Protein AF-A0A1J5LH76-F1 (afdb_monomer)

Solvent-accessible surface area (backbone atoms only — not comparable to full-atom values): 4214 Å² total; per-residue (Å²): 130,61,72,71,55,54,56,50,51,53,50,52,57,61,68,68,47,86,76,71,70,95,42,77,62,56,53,58,46,37,74,32,88,80,14,47,65,54,40,52,54,49,52,52,48,51,53,53,63,58,46,50,62,54,51,51,50,52,50,51,53,49,52,52,53,50,52,58,63,70,78,104

pLDDT: mean 81.63, std 14.23, range [46.53, 98.06]

Sequence (72 aa):
MNSKYWLLVIFLLFIALPAEAQCAMCRAVLESEEGNSTAEGVNDGIVYLMAVPYILIGGITYWIYRSFKTTK

Secondary structure (DSSP, 8-state):
--HHHHHHHHHHHHHTS----S-HHHHHHHTSTTHHHHHHHHHHHHHHHHHHHHHHHHHHHHHHHHHHHHH-

Radius of gyration: 21.58 Å; Cα contacts (8 Å, |Δi|>4): 10; chains: 1; bounding box: 43×42×49 Å

Structure (mmCIF, N/CA/C/O backbone):
data_AF-A0A1J5LH76-F1
#
_entry.id   AF-A0A1J5LH76-F1
#
loop_
_atom_site.group_PDB
_atom_site.id
_atom_site.type_symbol
_atom_site.label_atom_id
_atom_site.label_alt_id
_atom_site.label_comp_id
_atom_site.label_asym_id
_atom_site.label_entity_id
_atom_site.label_seq_id
_atom_site.pdbx_PDB_ins_code
_atom_site.Cartn_x
_atom_site.Cartn_y
_atom_site.Cartn_z
_atom_site.occupancy
_atom_site.B_iso_or_equiv
_atom_site.auth_seq_id
_atom_site.auth_comp_id
_atom_site.auth_asym_id
_atom_site.auth_atom_id
_atom_site.pdbx_PDB_model_num
ATOM 1 N N . MET A 1 1 ? 8.246 31.791 15.886 1.00 59.91 1 MET A N 1
ATOM 2 C CA . MET A 1 1 ? 8.125 30.316 15.974 1.00 59.91 1 MET A CA 1
ATOM 3 C C . MET A 1 1 ? 9.262 29.787 16.829 1.00 59.91 1 MET A C 1
ATOM 5 O O . MET A 1 1 ? 10.409 30.021 16.475 1.00 59.91 1 MET A O 1
ATOM 9 N N . ASN A 1 2 ? 8.969 29.126 17.955 1.00 79.75 2 ASN A N 1
ATOM 10 C CA . ASN A 1 2 ? 10.012 28.491 18.774 1.00 79.75 2 ASN A CA 1
ATOM 11 C C . ASN A 1 2 ? 10.845 27.517 17.925 1.00 79.75 2 ASN A C 1
ATOM 13 O O . ASN A 1 2 ? 10.294 26.858 17.045 1.00 79.75 2 ASN A O 1
ATOM 17 N N . SER A 1 3 ? 12.139 27.385 18.237 1.00 82.12 3 SER A N 1
ATOM 18 C CA . SER A 1 3 ? 13.109 26.526 17.524 1.00 82.12 3 SER A CA 1
ATOM 19 C C . SER A 1 3 ? 12.592 25.096 17.246 1.00 82.12 3 SER A C 1
ATOM 21 O O . SER A 1 3 ? 12.811 24.532 16.179 1.00 82.12 3 SER A O 1
ATOM 23 N N . LYS A 1 4 ? 11.763 24.559 18.150 1.00 82.19 4 LYS A N 1
ATOM 24 C CA . LYS A 1 4 ? 11.091 23.251 18.036 1.00 82.19 4 LYS A CA 1
ATOM 25 C C . LYS A 1 4 ? 10.189 23.125 16.797 1.00 82.19 4 LYS A C 1
ATOM 27 O O . LYS A 1 4 ? 10.163 22.084 16.153 1.00 82.19 4 LYS A O 1
ATOM 32 N N . TYR A 1 5 ? 9.454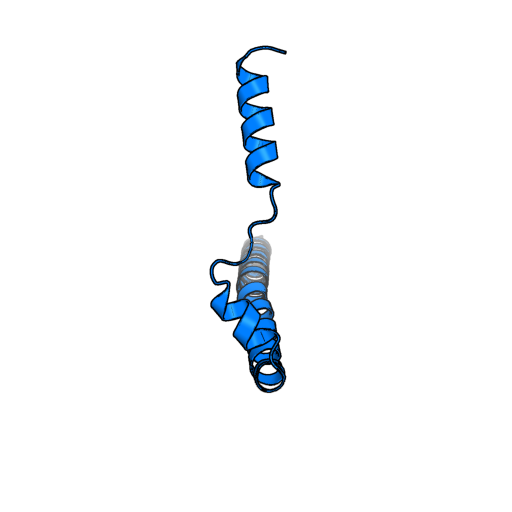 24.187 16.463 1.00 90.56 5 TYR A N 1
ATOM 33 C CA . TYR A 1 5 ? 8.550 24.204 15.311 1.00 90.56 5 TYR A CA 1
ATOM 34 C C . TYR A 1 5 ? 9.314 24.325 13.997 1.00 90.56 5 TYR A C 1
ATOM 36 O O . TYR A 1 5 ? 8.883 23.772 12.996 1.00 90.56 5 TYR A O 1
ATOM 44 N N . TRP A 1 6 ? 10.466 24.997 14.009 1.00 92.44 6 TRP A N 1
ATOM 45 C CA . TRP A 1 6 ? 11.348 25.056 12.847 1.00 92.44 6 TRP A CA 1
ATOM 46 C C . TRP A 1 6 ? 11.889 23.674 12.476 1.00 92.44 6 TRP A C 1
ATOM 48 O O . TRP A 1 6 ? 11.818 23.293 11.313 1.00 92.44 6 TRP A O 1
ATOM 58 N N . LEU A 1 7 ? 12.335 22.890 13.462 1.00 92.31 7 LEU A N 1
ATOM 59 C CA . LEU A 1 7 ? 12.766 21.505 13.237 1.00 92.31 7 LEU A CA 1
ATOM 60 C C . LEU A 1 7 ? 11.636 20.626 12.685 1.00 92.31 7 LEU A C 1
ATOM 62 O O . LEU A 1 7 ? 11.855 19.846 11.763 1.00 92.31 7 LEU A O 1
ATOM 66 N N . LEU A 1 8 ? 10.419 20.785 13.210 1.00 93.75 8 LEU A N 1
ATOM 67 C CA . LEU A 1 8 ? 9.247 20.034 12.757 1.00 93.75 8 LEU A CA 1
ATOM 68 C C . LEU A 1 8 ? 8.846 20.395 11.319 1.00 93.75 8 LEU A C 1
ATOM 70 O O . LEU A 1 8 ? 8.547 19.509 10.525 1.00 93.75 8 LEU A O 1
ATOM 74 N N . VAL A 1 9 ? 8.889 21.680 10.960 1.00 93.88 9 VAL A N 1
ATOM 75 C CA . VAL A 1 9 ? 8.618 22.145 9.591 1.00 93.88 9 VAL A CA 1
ATOM 76 C C . VAL A 1 9 ? 9.659 21.602 8.609 1.00 93.88 9 VAL A C 1
ATOM 78 O O . VAL A 1 9 ? 9.289 21.116 7.545 1.00 93.88 9 VAL A O 1
ATOM 81 N N . ILE A 1 10 ? 10.944 21.616 8.975 1.00 93.19 10 ILE A N 1
ATOM 82 C CA . ILE A 1 10 ? 12.024 21.056 8.147 1.00 93.19 10 ILE A CA 1
ATOM 83 C C . ILE A 1 10 ? 11.830 19.549 7.940 1.00 93.19 10 ILE A C 1
ATOM 85 O O . ILE A 1 10 ? 11.967 19.057 6.823 1.00 93.19 10 ILE A O 1
ATOM 89 N N . PHE A 1 11 ? 11.463 18.819 8.993 1.00 92.44 11 PHE A N 1
ATOM 90 C CA . PHE A 1 11 ? 11.199 17.385 8.913 1.00 92.44 11 PHE A CA 1
ATOM 91 C C . PHE A 1 11 ? 10.015 17.058 7.991 1.00 92.44 11 PHE A C 1
ATOM 93 O O . PHE A 1 11 ? 10.119 16.175 7.144 1.00 92.44 11 PHE A O 1
ATOM 100 N N . LEU A 1 12 ? 8.912 17.805 8.099 1.00 92.00 12 LEU A N 1
ATOM 101 C CA . LEU A 1 12 ? 7.744 17.624 7.231 1.00 92.00 12 LEU A CA 1
ATOM 102 C C . LEU A 1 12 ? 8.053 17.938 5.763 1.00 92.00 12 LEU A C 1
ATOM 104 O O . LEU A 1 12 ? 7.605 17.210 4.880 1.00 92.00 12 LEU A O 1
ATOM 108 N N . LEU A 1 13 ? 8.849 18.977 5.499 1.00 90.06 13 LEU A N 1
ATOM 109 C CA . LEU A 1 13 ? 9.30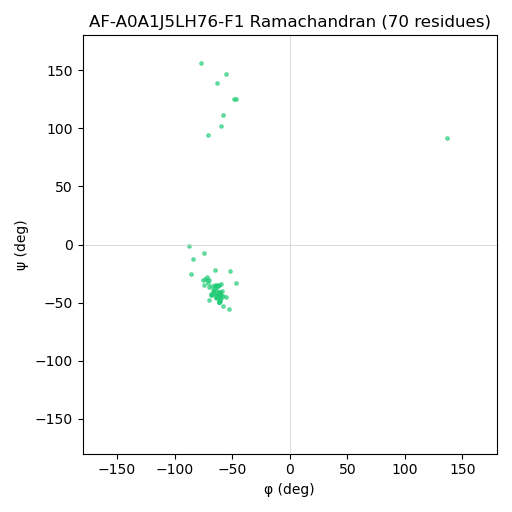9 19.301 4.147 1.00 90.06 13 LEU A CA 1
ATOM 110 C C . LEU A 1 13 ? 10.186 18.190 3.557 1.00 90.06 13 LEU A C 1
ATOM 112 O 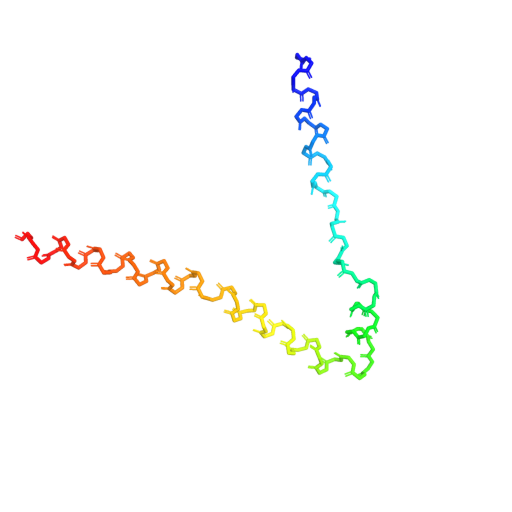O . LEU A 1 13 ? 10.100 17.926 2.363 1.00 90.06 13 LEU A O 1
ATOM 116 N N . PHE A 1 14 ? 10.991 17.517 4.382 1.00 86.38 14 PHE A N 1
ATOM 117 C CA . PHE A 1 14 ? 11.849 16.417 3.943 1.00 86.38 14 PHE A CA 1
ATOM 118 C C . PHE A 1 14 ? 11.053 15.155 3.575 1.00 86.38 14 PHE A C 1
ATOM 120 O O . PHE A 1 14 ? 11.395 14.476 2.613 1.00 86.38 14 PHE A O 1
ATOM 127 N N . ILE A 1 15 ? 9.965 14.858 4.296 1.00 83.31 15 ILE A N 1
ATOM 128 C CA . ILE A 1 15 ? 9.071 13.720 3.998 1.00 83.31 15 ILE A CA 1
ATOM 129 C C . ILE A 1 15 ? 8.202 13.987 2.764 1.00 83.31 15 ILE A C 1
ATOM 131 O O . ILE A 1 15 ? 7.828 13.055 2.060 1.00 83.31 15 ILE A O 1
ATOM 135 N N . ALA A 1 16 ? 7.871 15.251 2.496 1.00 79.81 16 ALA A N 1
ATOM 136 C CA . ALA A 1 16 ? 7.061 15.642 1.345 1.00 79.81 16 ALA A CA 1
ATOM 137 C C . ALA A 1 16 ? 7.821 15.588 0.008 1.00 79.81 16 ALA A C 1
ATOM 139 O O . ALA A 1 16 ? 7.209 15.780 -1.045 1.00 79.81 16 ALA A O 1
ATOM 140 N N . LEU A 1 17 ? 9.137 15.354 0.030 1.00 77.38 17 LEU A N 1
ATOM 141 C CA . LEU A 1 17 ? 9.899 15.129 -1.192 1.00 77.38 17 LEU A CA 1
ATOM 142 C C . LEU A 1 17 ? 9.397 13.849 -1.874 1.00 77.38 17 LEU A C 1
ATOM 144 O O . LEU A 1 17 ? 9.145 12.859 -1.183 1.00 77.38 17 LEU A O 1
ATOM 148 N N . PRO A 1 18 ? 9.258 13.841 -3.212 1.00 60.88 18 PRO A N 1
ATOM 149 C CA . PRO A 1 18 ? 8.912 12.627 -3.930 1.00 60.88 18 PRO A CA 1
ATOM 150 C C . PRO A 1 18 ? 9.982 11.578 -3.630 1.00 60.88 18 PRO A C 1
ATOM 152 O O . PRO A 1 18 ? 11.144 11.715 -4.014 1.00 60.88 18 PRO A O 1
ATOM 155 N N . ALA A 1 19 ? 9.594 10.541 -2.893 1.00 65.44 19 ALA A N 1
ATOM 156 C CA . ALA A 1 19 ? 10.409 9.355 -2.752 1.00 65.44 19 ALA A CA 1
ATOM 157 C C . ALA A 1 19 ? 10.358 8.637 -4.102 1.00 65.44 19 ALA A C 1
ATOM 159 O O . ALA A 1 19 ? 9.411 7.902 -4.384 1.00 65.44 19 ALA A O 1
ATOM 160 N N . GLU A 1 20 ? 11.347 8.904 -4.958 1.00 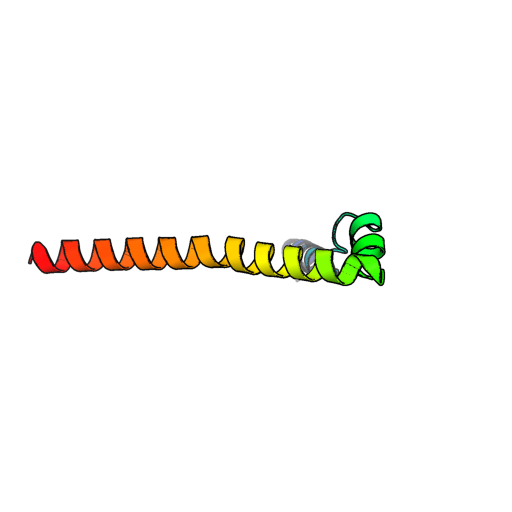57.12 20 GLU A N 1
ATOM 161 C CA . GLU A 1 20 ? 11.605 8.081 -6.137 1.00 57.12 20 GLU A CA 1
ATOM 162 C C . GLU A 1 20 ? 11.626 6.625 -5.665 1.00 57.12 20 GLU A C 1
ATOM 164 O O . GLU A 1 20 ? 12.336 6.296 -4.706 1.00 57.12 20 GLU A O 1
ATOM 169 N N . ALA A 1 21 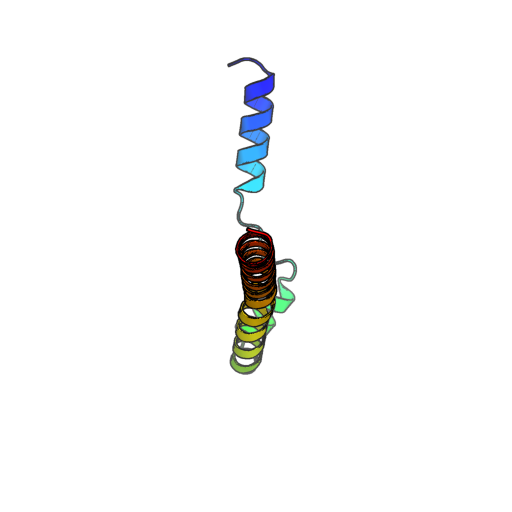? 10.806 5.768 -6.283 1.00 54.72 21 ALA A N 1
ATOM 170 C CA . ALA A 1 21 ? 10.804 4.346 -5.975 1.00 54.72 21 ALA A CA 1
ATOM 171 C C . ALA A 1 21 ? 12.260 3.871 -5.944 1.00 54.72 21 ALA A C 1
ATOM 173 O O . ALA A 1 21 ? 13.019 4.121 -6.887 1.00 54.72 21 ALA A O 1
ATOM 174 N N . GLN A 1 22 ? 12.678 3.245 -4.839 1.00 46.53 22 GLN A N 1
ATOM 175 C CA . GLN A 1 22 ? 14.004 2.650 -4.771 1.00 46.53 22 GLN A CA 1
ATOM 176 C C . GLN A 1 22 ? 14.073 1.602 -5.870 1.00 46.53 22 GLN A C 1
ATOM 178 O O . GLN A 1 22 ? 13.466 0.545 -5.743 1.00 46.53 22 GLN A O 1
ATOM 183 N N . CYS A 1 23 ? 14.747 1.990 -6.951 1.00 61.91 23 CYS A N 1
ATOM 184 C CA . CYS A 1 23 ? 15.242 1.249 -8.102 1.00 61.91 23 CYS A CA 1
ATOM 185 C C . CYS A 1 23 ? 14.934 2.054 -9.372 1.00 61.91 23 CYS A C 1
ATOM 187 O O . CYS A 1 23 ? 13.926 1.836 -10.042 1.00 61.91 23 CYS A O 1
ATOM 189 N N . ALA A 1 24 ? 15.887 2.898 -9.780 1.00 57.25 24 ALA A N 1
ATOM 190 C CA . ALA A 1 24 ? 15.977 3.373 -11.164 1.00 57.25 24 ALA A CA 1
ATOM 191 C C . ALA A 1 24 ? 15.974 2.197 -12.174 1.00 57.25 24 ALA A C 1
ATOM 193 O O . ALA A 1 24 ? 15.552 2.362 -13.314 1.00 57.25 24 ALA A O 1
ATOM 194 N N . MET A 1 25 ? 16.360 0.989 -11.730 1.00 53.69 25 MET A N 1
ATOM 195 C CA . MET A 1 25 ? 16.190 -0.262 -12.478 1.00 53.69 25 MET A CA 1
ATOM 196 C C . MET A 1 25 ? 14.732 -0.714 -12.635 1.00 53.69 25 MET A C 1
ATOM 198 O O . MET A 1 25 ? 14.359 -1.120 -13.730 1.00 53.69 25 MET A O 1
ATOM 202 N N . CYS A 1 26 ? 13.897 -0.640 -11.590 1.00 65.81 26 CYS A N 1
ATOM 203 C CA . CYS A 1 26 ? 12.500 -1.078 -11.680 1.00 65.81 26 CYS A CA 1
ATOM 204 C C . CYS A 1 26 ? 11.729 -0.182 -12.646 1.00 65.81 26 CYS A C 1
ATOM 206 O O . CYS A 1 26 ? 10.973 -0.681 -13.465 1.00 65.81 26 CYS A O 1
ATOM 208 N N . ARG A 1 27 ? 11.982 1.129 -12.620 1.00 63.84 27 ARG A N 1
ATOM 209 C CA . ARG A 1 27 ? 11.349 2.064 -13.552 1.00 63.84 27 ARG A CA 1
ATOM 210 C C . ARG A 1 27 ? 11.744 1.798 -15.010 1.00 63.84 27 ARG A C 1
ATOM 212 O O . ARG A 1 27 ? 10.867 1.706 -15.854 1.00 63.84 27 ARG A O 1
ATOM 219 N N . ALA A 1 28 ? 13.033 1.590 -15.290 1.00 64.12 28 ALA A N 1
ATOM 220 C CA . ALA A 1 28 ? 13.511 1.294 -16.644 1.00 64.12 28 ALA A CA 1
ATOM 221 C C . ALA A 1 28 ? 12.966 -0.033 -17.206 1.00 64.12 28 ALA A C 1
ATOM 223 O O . ALA A 1 28 ? 12.682 -0.120 -18.398 1.00 64.12 28 ALA A O 1
ATOM 224 N N . VAL A 1 29 ? 12.798 -1.056 -16.359 1.00 64.69 29 VAL A N 1
ATOM 225 C CA . VAL A 1 29 ? 12.168 -2.322 -16.762 1.00 64.69 29 VAL A CA 1
ATOM 226 C C . VAL A 1 29 ? 10.677 -2.125 -16.998 1.00 64.69 29 VAL A C 1
ATOM 228 O O . VAL A 1 29 ? 10.197 -2.549 -18.039 1.00 64.69 29 VAL A O 1
ATOM 231 N N . LEU A 1 30 ? 9.956 -1.462 -16.089 1.00 65.62 30 LEU A N 1
ATOM 232 C CA . LEU A 1 30 ? 8.502 -1.287 -16.180 1.00 65.62 30 LEU A CA 1
ATOM 233 C C . LEU A 1 30 ? 8.057 -0.338 -17.306 1.00 65.62 30 LEU A C 1
ATOM 235 O O . LEU A 1 30 ? 6.979 -0.531 -17.856 1.00 65.62 30 LEU A O 1
ATOM 239 N N . GLU A 1 31 ? 8.870 0.660 -17.665 1.00 69.19 31 GLU A N 1
ATOM 240 C CA . GLU A 1 31 ? 8.586 1.608 -18.758 1.00 69.19 31 GLU A CA 1
ATOM 241 C C . GLU A 1 31 ? 9.061 1.107 -20.142 1.00 69.19 31 GLU A C 1
ATOM 243 O O . GLU A 1 31 ? 8.861 1.792 -21.146 1.00 69.19 31 GLU A O 1
ATOM 248 N N . SER A 1 32 ? 9.680 -0.077 -20.227 1.00 74.25 32 SER A N 1
ATOM 249 C CA . SER A 1 32 ? 10.029 -0.714 -21.508 1.00 74.25 32 SER A CA 1
ATOM 250 C C . SER A 1 32 ? 8.802 -1.367 -22.171 1.00 74.25 32 SER A C 1
ATOM 252 O O . SER A 1 32 ? 7.853 -1.740 -21.486 1.00 74.25 32 SER A O 1
ATOM 254 N N . GLU A 1 33 ? 8.805 -1.554 -23.499 1.00 66.12 33 GLU A N 1
ATOM 255 C CA . GLU A 1 33 ? 7.687 -2.219 -24.205 1.00 66.12 33 GLU A CA 1
ATOM 256 C C . GLU A 1 33 ? 7.442 -3.661 -23.708 1.00 66.12 33 GLU A C 1
ATOM 258 O O . GLU A 1 33 ? 6.297 -4.096 -23.600 1.00 66.12 33 GLU A O 1
ATOM 263 N N . GLU A 1 34 ? 8.502 -4.379 -23.323 1.00 67.00 34 GLU A N 1
ATOM 264 C CA . GLU A 1 34 ? 8.437 -5.698 -22.667 1.00 67.00 34 GLU A CA 1
ATOM 265 C C . GLU A 1 34 ? 7.926 -5.592 -21.211 1.00 67.00 34 GLU A C 1
ATOM 267 O O . GLU A 1 34 ? 7.226 -6.469 -20.692 1.00 67.00 34 GLU A O 1
ATOM 272 N N . GLY A 1 35 ? 8.220 -4.456 -20.579 1.00 68.56 35 GLY A N 1
ATOM 273 C CA . GLY A 1 35 ? 7.856 -4.062 -19.225 1.00 68.56 35 GLY A CA 1
ATOM 274 C C . GLY A 1 35 ? 6.378 -3.867 -18.959 1.00 68.56 35 GLY A C 1
ATOM 275 O O . GLY A 1 35 ? 5.972 -3.985 -17.806 1.00 68.56 35 GLY A O 1
ATOM 276 N N . ASN A 1 36 ? 5.564 -3.625 -19.988 1.00 73.00 36 ASN A N 1
ATOM 277 C CA . ASN A 1 36 ? 4.141 -3.331 -19.816 1.00 73.00 36 ASN A CA 1
ATOM 278 C C . ASN A 1 36 ? 3.387 -4.490 -19.131 1.00 73.00 36 ASN A C 1
ATOM 280 O O . ASN A 1 36 ? 2.613 -4.277 -18.202 1.00 73.00 36 ASN A O 1
ATOM 284 N N . SER A 1 37 ? 3.700 -5.733 -19.512 1.00 77.81 37 SER A N 1
ATOM 285 C CA . SER A 1 37 ? 3.154 -6.939 -18.864 1.00 77.81 37 SER A CA 1
ATOM 286 C C . SER A 1 37 ? 3.605 -7.088 -17.404 1.00 77.81 37 SER A C 1
ATOM 288 O O . SER A 1 37 ? 2.851 -7.532 -16.539 1.00 77.81 37 SER A O 1
ATOM 290 N N . THR A 1 38 ? 4.836 -6.670 -17.107 1.00 78.06 38 THR A N 1
ATOM 291 C CA . THR A 1 38 ? 5.385 -6.684 -15.746 1.00 78.06 38 THR A CA 1
ATOM 292 C C . THR A 1 38 ? 4.778 -5.555 -14.906 1.00 78.06 38 THR A C 1
ATOM 294 O O . THR A 1 38 ? 4.517 -5.745 -13.721 1.00 78.06 38 THR A O 1
ATOM 297 N N . ALA A 1 39 ? 4.495 -4.400 -15.512 1.00 78.94 39 ALA A N 1
ATOM 298 C CA . ALA A 1 39 ? 3.854 -3.256 -14.871 1.00 78.94 39 ALA A CA 1
ATOM 299 C C . ALA A 1 39 ? 2.414 -3.566 -14.468 1.00 78.94 39 ALA A C 1
ATOM 301 O O . ALA A 1 39 ? 2.010 -3.226 -13.355 1.00 78.94 39 ALA A O 1
ATOM 302 N N . GLU A 1 40 ? 1.674 -4.273 -15.322 1.00 83.00 40 GLU A N 1
ATOM 303 C CA . GLU A 1 40 ? 0.336 -4.772 -15.005 1.00 83.00 40 GLU A CA 1
ATOM 304 C C . GLU A 1 40 ? 0.374 -5.730 -13.802 1.00 83.00 40 GLU A C 1
ATOM 306 O O . GLU A 1 40 ? -0.331 -5.507 -12.818 1.00 83.00 40 GLU A O 1
ATOM 311 N N . GLY A 1 41 ? 1.299 -6.698 -13.795 1.00 84.25 41 GLY A N 1
ATOM 312 C CA . GLY A 1 41 ? 1.475 -7.618 -12.664 1.00 84.25 41 GLY A CA 1
ATOM 313 C C . GLY A 1 41 ? 1.876 -6.932 -11.349 1.00 84.25 41 GLY A C 1
ATOM 314 O O . GLY A 1 41 ? 1.431 -7.331 -10.271 1.00 84.25 41 GLY A O 1
ATOM 315 N N . VAL A 1 42 ? 2.687 -5.870 -11.408 1.00 83.12 42 VAL A N 1
ATOM 316 C CA . VAL A 1 42 ? 3.026 -5.060 -10.225 1.00 83.12 42 VAL A CA 1
ATOM 317 C C . VAL A 1 42 ? 1.812 -4.277 -9.727 1.00 83.12 42 VAL A C 1
ATOM 319 O O . VAL A 1 42 ? 1.579 -4.237 -8.517 1.00 83.12 42 VAL A O 1
ATOM 322 N N . ASN A 1 43 ? 1.025 -3.680 -10.625 1.00 85.38 43 ASN A N 1
ATOM 323 C CA . ASN A 1 43 ? -0.191 -2.953 -10.260 1.00 85.38 43 ASN A CA 1
ATOM 324 C C . ASN A 1 43 ? -1.215 -3.880 -9.585 1.00 85.38 43 ASN A C 1
ATOM 326 O O . ASN A 1 43 ? -1.744 -3.546 -8.522 1.00 85.38 43 ASN A O 1
ATOM 330 N N . ASP A 1 44 ? -1.406 -5.082 -10.125 1.00 89.06 44 ASP A N 1
ATOM 331 C CA . ASP A 1 44 ? -2.244 -6.115 -9.513 1.00 89.06 44 ASP A CA 1
ATOM 332 C C . ASP A 1 44 ? -1.720 -6.526 -8.132 1.00 89.06 44 ASP A C 1
ATOM 334 O O . ASP A 1 44 ? -2.492 -6.662 -7.180 1.00 89.06 44 ASP A O 1
ATOM 338 N N . GLY A 1 45 ? -0.399 -6.653 -7.987 1.00 88.00 45 GLY A N 1
ATOM 339 C CA . GLY A 1 45 ? 0.254 -6.912 -6.706 1.00 88.00 45 GLY A CA 1
ATOM 340 C C . GLY A 1 45 ? -0.008 -5.817 -5.667 1.00 88.00 45 GLY A C 1
ATOM 341 O O . GLY A 1 45 ? -0.331 -6.129 -4.520 1.00 88.00 45 GLY A O 1
ATOM 342 N N . ILE A 1 46 ? 0.072 -4.539 -6.052 1.00 88.38 46 ILE A N 1
ATOM 343 C CA . ILE A 1 46 ? -0.239 -3.402 -5.170 1.00 88.38 46 ILE A CA 1
ATOM 344 C C . ILE A 1 46 ? -1.699 -3.469 -4.725 1.00 88.38 46 ILE A C 1
ATOM 346 O O . ILE A 1 46 ? -1.973 -3.399 -3.526 1.00 88.38 46 ILE A O 1
ATOM 350 N N . VAL A 1 47 ? -2.632 -3.654 -5.662 1.00 92.19 47 VAL A N 1
ATOM 351 C CA . VAL A 1 47 ? -4.063 -3.766 -5.349 1.00 92.19 47 VAL A CA 1
ATOM 352 C C . VAL A 1 47 ? -4.324 -4.952 -4.421 1.00 92.19 47 VAL A C 1
ATOM 354 O O . VAL A 1 47 ? -5.043 -4.807 -3.431 1.00 92.19 47 VAL A O 1
ATOM 357 N N . TYR A 1 48 ? -3.699 -6.102 -4.677 1.00 90.44 48 TYR A N 1
ATOM 358 C CA . TYR A 1 48 ? -3.827 -7.291 -3.838 1.00 90.44 48 TYR A CA 1
ATOM 359 C C . TYR A 1 48 ? -3.319 -7.042 -2.412 1.00 90.44 48 TYR A C 1
ATOM 361 O O . TYR A 1 48 ? -4.031 -7.307 -1.441 1.00 90.44 48 TYR A O 1
ATOM 369 N N . LEU A 1 49 ? -2.118 -6.474 -2.267 1.00 89.81 49 LEU A N 1
ATOM 370 C CA . LEU A 1 49 ? -1.532 -6.157 -0.963 1.00 89.81 49 LEU A CA 1
ATOM 371 C C . LEU A 1 49 ? -2.338 -5.095 -0.210 1.00 89.81 49 LEU A C 1
ATOM 373 O O . LEU A 1 49 ? -2.476 -5.194 1.008 1.00 89.81 49 LEU A O 1
ATOM 377 N N . MET A 1 50 ? -2.904 -4.112 -0.914 1.00 91.94 50 MET A N 1
ATOM 378 C CA . MET A 1 50 ? -3.790 -3.106 -0.326 1.00 91.94 50 MET A CA 1
ATOM 379 C C . MET A 1 50 ? -5.147 -3.683 0.082 1.00 91.94 50 MET A C 1
ATOM 381 O O . MET A 1 50 ? -5.701 -3.246 1.085 1.00 91.94 50 MET A O 1
ATOM 385 N N . ALA A 1 51 ? -5.691 -4.668 -0.634 1.00 95.94 51 ALA A N 1
ATOM 386 C CA . ALA A 1 51 ? -6.983 -5.271 -0.304 1.00 95.94 51 ALA A CA 1
ATOM 387 C C . ALA A 1 51 ? -6.963 -6.014 1.044 1.00 95.94 51 ALA A C 1
ATOM 389 O O . ALA A 1 51 ? -7.931 -5.945 1.808 1.00 95.94 51 ALA A O 1
ATOM 390 N N . VAL A 1 52 ? -5.853 -6.686 1.368 1.00 96.56 52 VAL A N 1
ATOM 391 C CA . VAL A 1 52 ? -5.688 -7.476 2.602 1.00 96.56 52 VAL A CA 1
ATOM 392 C C . VAL A 1 52 ? -6.011 -6.688 3.884 1.00 96.56 52 VAL A C 1
ATOM 394 O O . VAL A 1 52 ? -6.877 -7.146 4.637 1.00 96.56 52 VAL A O 1
ATOM 397 N N . PRO A 1 53 ? -5.396 -5.522 4.180 1.00 95.12 53 PRO A N 1
ATOM 398 C CA . PRO A 1 53 ? -5.698 -4.779 5.403 1.00 95.12 53 PRO A CA 1
ATOM 399 C C . PRO A 1 53 ? -7.161 -4.328 5.481 1.00 95.12 53 PRO A C 1
ATOM 401 O O . PRO A 1 53 ? -7.740 -4.364 6.567 1.00 95.12 53 PRO A O 1
ATOM 404 N N . TYR A 1 54 ? -7.799 -3.969 4.361 1.00 95.94 54 TYR A N 1
ATOM 405 C CA . TYR A 1 54 ? -9.215 -3.583 4.366 1.00 95.94 54 TYR A CA 1
ATOM 406 C C . TYR A 1 54 ? -10.138 -4.760 4.691 1.00 95.94 54 TYR A C 1
ATOM 408 O O . TYR A 1 54 ? -11.055 -4.614 5.503 1.00 95.94 54 TYR A O 1
ATOM 416 N N . ILE A 1 55 ? -9.878 -5.934 4.108 1.00 97.69 55 ILE A N 1
ATOM 417 C CA . ILE A 1 55 ? -10.647 -7.156 4.384 1.00 97.69 55 ILE A CA 1
ATOM 418 C C . ILE A 1 55 ? -10.481 -7.569 5.847 1.00 97.69 55 ILE A C 1
ATOM 420 O O . ILE A 1 55 ? -11.469 -7.883 6.512 1.00 97.69 55 ILE A O 1
ATOM 424 N N . LEU A 1 56 ? -9.251 -7.536 6.367 1.00 97.38 56 LEU A N 1
ATOM 425 C CA . LEU A 1 56 ? -8.970 -7.885 7.758 1.00 97.38 56 LEU A CA 1
ATOM 426 C C . LEU A 1 56 ? -9.701 -6.958 8.729 1.00 97.38 56 LEU A C 1
ATOM 428 O O . LEU A 1 56 ? -10.386 -7.445 9.627 1.00 97.38 56 LEU A O 1
ATOM 432 N N . ILE A 1 57 ? -9.610 -5.640 8.531 1.00 97.81 57 ILE A N 1
ATOM 433 C CA . ILE A 1 57 ? -10.308 -4.669 9.382 1.00 97.81 57 ILE A CA 1
ATOM 434 C C . ILE A 1 57 ? -11.821 -4.895 9.307 1.00 97.81 57 ILE A C 1
ATOM 436 O O . ILE A 1 57 ? -12.463 -5.029 10.346 1.00 97.81 57 ILE A O 1
ATOM 440 N N . GLY A 1 58 ? -12.390 -5.019 8.103 1.00 97.69 58 GLY A N 1
ATOM 441 C CA . GLY A 1 58 ? -13.821 -5.271 7.924 1.00 97.69 58 GLY A CA 1
ATOM 442 C C . GLY A 1 58 ? -14.294 -6.558 8.609 1.00 97.69 58 GLY A C 1
ATOM 443 O O . GLY A 1 58 ? -15.306 -6.550 9.313 1.00 97.69 58 GLY A O 1
ATOM 444 N N . GLY A 1 59 ? -13.536 -7.648 8.468 1.00 97.94 59 GLY A N 1
ATOM 445 C CA . GLY A 1 59 ? -13.828 -8.934 9.101 1.00 97.94 59 GLY A CA 1
ATOM 446 C C . GLY A 1 59 ? -13.763 -8.870 10.627 1.00 97.94 59 GLY A C 1
ATOM 447 O O . GLY A 1 59 ? -14.684 -9.336 11.302 1.00 97.94 59 GLY A O 1
ATOM 448 N N . ILE A 1 60 ? -12.722 -8.238 11.175 1.00 98.06 60 ILE A N 1
ATOM 449 C CA . ILE A 1 60 ? -12.564 -8.035 12.621 1.00 98.06 60 ILE A CA 1
ATOM 450 C C . ILE A 1 60 ? -13.718 -7.187 13.161 1.00 98.06 60 ILE A C 1
ATOM 452 O O . ILE A 1 60 ? -14.371 -7.583 14.127 1.00 98.06 60 ILE A O 1
ATOM 456 N N . THR A 1 61 ? -14.022 -6.050 12.531 1.00 97.44 61 THR A N 1
ATOM 457 C CA . THR A 1 61 ? -15.109 -5.164 12.965 1.00 97.44 61 THR A CA 1
ATOM 458 C C . THR A 1 61 ? -16.468 -5.865 12.911 1.00 97.44 61 THR A C 1
ATOM 460 O O . THR A 1 61 ? -17.250 -5.750 13.857 1.00 97.44 61 THR A O 1
ATOM 463 N N .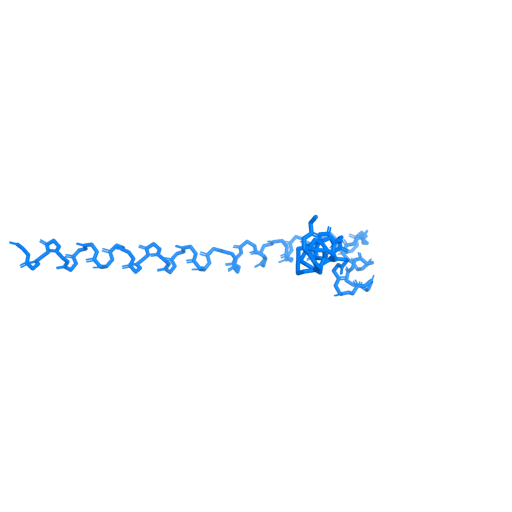 TYR A 1 62 ? -16.746 -6.640 11.859 1.00 97.1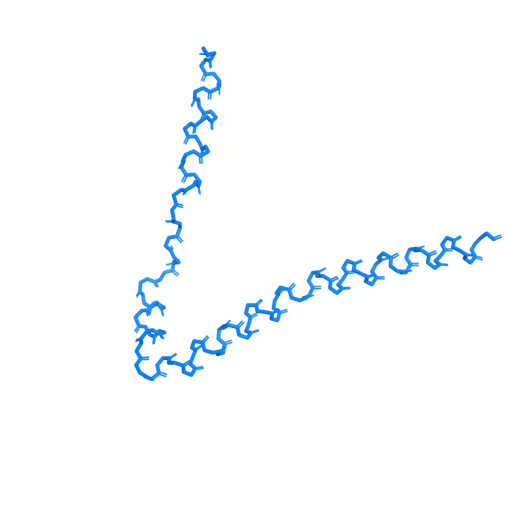9 62 TYR A N 1
ATOM 464 C CA . TYR A 1 62 ? -17.976 -7.429 11.756 1.00 97.19 62 TYR A CA 1
ATOM 465 C C . TYR A 1 62 ? -18.076 -8.497 12.854 1.00 97.19 62 TYR A C 1
ATOM 467 O O . TYR A 1 62 ? -19.126 -8.636 13.490 1.00 97.19 62 TYR A O 1
ATOM 475 N N . TRP A 1 63 ? -16.989 -9.230 13.109 1.00 97.06 63 TRP A N 1
ATOM 476 C CA . TRP A 1 63 ? -16.945 -10.256 14.150 1.00 97.06 63 TRP A CA 1
ATOM 477 C C . TRP A 1 63 ? -17.191 -9.660 15.540 1.00 97.06 63 TRP A C 1
ATOM 479 O O . TRP A 1 63 ? -18.030 -10.165 16.289 1.00 97.06 63 TRP A O 1
ATOM 489 N N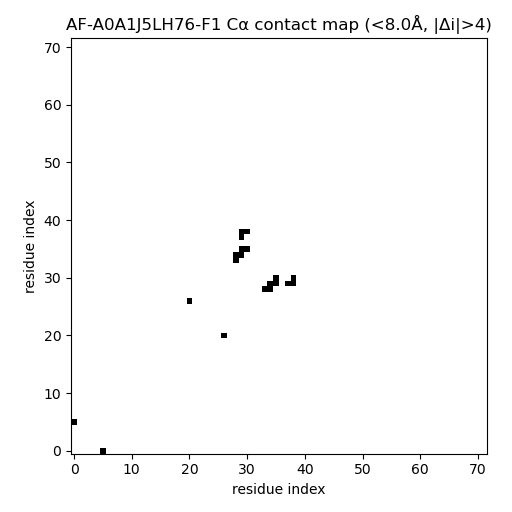 . ILE A 1 64 ? -16.539 -8.534 15.845 1.00 96.06 64 ILE A N 1
ATOM 490 C CA . ILE A 1 64 ? -16.748 -7.776 17.081 1.00 96.06 64 ILE A CA 1
ATOM 491 C C . ILE A 1 64 ? -18.218 -7.355 17.209 1.00 96.06 64 ILE A C 1
ATOM 493 O O . ILE A 1 64 ? -18.859 -7.663 18.215 1.00 96.06 64 ILE A O 1
ATOM 497 N N . TYR A 1 65 ? -18.783 -6.708 16.184 1.00 96.00 65 TYR A N 1
ATOM 498 C CA . TYR A 1 65 ? -20.183 -6.272 16.188 1.00 96.00 65 TYR A CA 1
ATOM 499 C C . TYR A 1 65 ? -21.146 -7.434 16.467 1.00 96.00 65 TYR A C 1
ATOM 501 O O . TYR A 1 65 ? -22.055 -7.315 17.294 1.00 96.00 65 TYR A O 1
ATOM 509 N N . ARG A 1 66 ? -20.930 -8.584 15.819 1.00 95.81 66 ARG A N 1
ATOM 510 C CA . ARG A 1 66 ? -21.761 -9.774 16.017 1.00 95.81 66 ARG A CA 1
ATOM 511 C C . ARG A 1 66 ? -21.619 -10.358 17.423 1.00 95.81 66 ARG A C 1
ATOM 513 O O . ARG A 1 66 ? -22.631 -10.756 17.999 1.00 95.81 66 ARG A O 1
ATOM 520 N N . SER A 1 67 ? -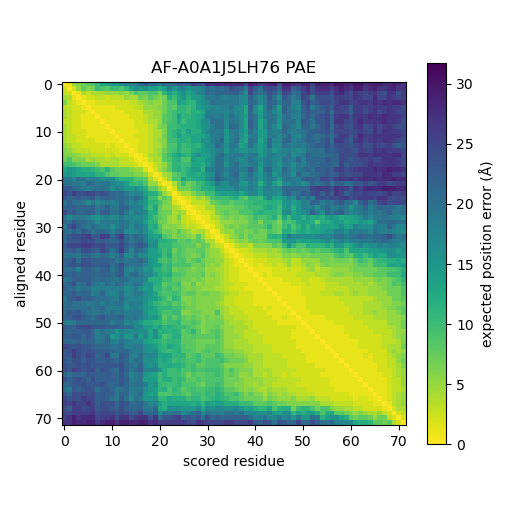20.411 -10.380 17.981 1.00 92.75 67 SER A N 1
ATOM 521 C CA . SER A 1 67 ? -20.160 -10.842 19.352 1.00 92.75 67 SER A CA 1
ATOM 522 C C . SER A 1 67 ? -20.934 -10.003 20.379 1.00 92.75 67 SER A C 1
ATOM 524 O O . SER A 1 67 ? -21.670 -10.544 21.209 1.00 92.75 67 SER A O 1
ATOM 526 N N . PHE A 1 68 ? -20.890 -8.674 20.243 1.00 92.75 68 PHE A N 1
ATOM 527 C CA . PHE A 1 68 ? -21.647 -7.760 21.103 1.00 92.75 68 PHE A CA 1
ATOM 528 C C . PHE A 1 68 ? -23.164 -7.850 20.906 1.00 92.75 68 PHE A C 1
ATOM 530 O O . PHE A 1 68 ? -23.903 -7.739 21.880 1.00 92.75 68 PHE A O 1
ATOM 537 N N . LYS A 1 69 ? -23.643 -8.080 19.678 1.00 85.62 69 LYS A N 1
ATOM 538 C CA . LYS A 1 69 ? -25.079 -8.257 19.404 1.00 85.62 69 LYS A CA 1
ATOM 539 C C . LYS A 1 69 ? -25.631 -9.591 19.920 1.00 85.62 69 LYS A C 1
ATOM 541 O O . LYS A 1 69 ? -26.815 -9.666 20.195 1.00 85.62 69 LYS A O 1
ATOM 546 N N . THR A 1 70 ? -24.806 -10.634 20.009 1.00 74.25 70 THR A N 1
ATOM 547 C CA . THR A 1 70 ? -25.236 -11.969 20.477 1.00 74.25 70 THR A CA 1
ATOM 548 C C . THR A 1 70 ? -25.185 -12.090 22.003 1.00 74.25 70 THR A C 1
ATOM 550 O O . THR A 1 70 ? -25.900 -12.897 22.581 1.00 74.25 70 THR A O 1
ATOM 553 N N . THR A 1 71 ? -24.329 -11.298 22.654 1.00 69.50 71 THR A N 1
ATOM 554 C CA . THR A 1 71 ? -24.170 -11.282 24.121 1.00 69.50 71 THR A CA 1
ATOM 555 C C . THR A 1 71 ? -25.198 -10.376 24.815 1.00 69.50 71 THR A C 1
ATOM 557 O O . THR A 1 71 ? -25.339 -10.424 26.035 1.00 69.50 71 THR A O 1
ATOM 560 N N . LYS A 1 72 ? -25.911 -9.546 24.048 1.00 51.00 72 LYS A N 1
ATOM 561 C CA . LYS A 1 72 ? -27.027 -8.719 24.514 1.00 51.00 72 LYS A CA 1
ATOM 562 C C . LYS A 1 72 ? -28.351 -9.379 24.154 1.00 51.00 72 LYS A C 1
ATOM 564 O O . LYS A 1 72 ? -29.278 -9.272 24.982 1.00 51.00 72 LYS A O 1
#

Mean predicted aligned error: 12.61 Å

Foldseek 3Di:
DPPVVVVVVVVVVVVPPPPDPPDPPLCVQCPDPVNVVVVVVVVVVVVVVVVVVVVVVVVVVVVVVVVVVVVD